Protein AF-A0AAW2KNR0-F1 (afdb_monomer_lite)

Structure (mmCIF, N/CA/C/O backbone):
data_AF-A0AAW2KNR0-F1
#
_entry.id   AF-A0AAW2KNR0-F1
#
loop_
_atom_site.group_PDB
_atom_site.id
_atom_site.type_symbol
_atom_site.label_atom_id
_atom_site.label_alt_id
_atom_site.label_comp_id
_atom_site.label_asym_id
_atom_site.label_entity_id
_atom_site.label_seq_id
_atom_site.pdbx_PDB_ins_code
_atom_site.Cartn_x
_atom_site.Cartn_y
_atom_site.Cartn_z
_atom_site.occupancy
_atom_site.B_iso_or_equiv
_atom_site.auth_seq_id
_atom_site.auth_comp_id
_atom_site.auth_asym_id
_atom_site.auth_atom_id
_atom_site.pdbx_PDB_model_num
ATOM 1 N N . MET A 1 1 ? -5.242 66.341 -5.065 1.00 62.44 1 MET A N 1
ATOM 2 C CA . MET A 1 1 ? -5.986 65.171 -5.597 1.00 62.44 1 MET A CA 1
ATOM 3 C C . MET A 1 1 ? -5.068 64.109 -6.215 1.00 62.44 1 MET A C 1
ATOM 5 O O . MET A 1 1 ? -5.290 62.940 -5.952 1.00 62.44 1 MET A O 1
ATOM 9 N N . HIS A 1 2 ? -3.994 64.465 -6.935 1.00 66.25 2 HIS A N 1
ATOM 10 C CA . HIS A 1 2 ? -3.059 63.499 -7.555 1.00 66.25 2 HIS A CA 1
ATOM 11 C C . HIS A 1 2 ? -2.278 62.590 -6.576 1.00 66.25 2 HIS A C 1
ATOM 13 O O . HIS A 1 2 ? -1.948 61.460 -6.918 1.00 66.25 2 HIS A O 1
ATOM 19 N N . MET A 1 3 ? -1.972 63.059 -5.359 1.00 72.81 3 MET A N 1
ATOM 20 C CA . MET A 1 3 ? -1.196 62.286 -4.372 1.00 72.81 3 MET A CA 1
ATOM 21 C C . MET A 1 3 ? -1.970 61.079 -3.812 1.00 72.81 3 MET A C 1
ATOM 23 O O . MET A 1 3 ? -1.393 60.021 -3.599 1.00 72.81 3 MET A O 1
ATOM 27 N N . VAL A 1 4 ? -3.288 61.213 -3.639 1.00 72.56 4 VAL A N 1
ATOM 28 C CA . VAL A 1 4 ? -4.154 60.158 -3.079 1.00 72.56 4 VAL A CA 1
ATOM 29 C C . VAL A 1 4 ? -4.295 58.990 -4.059 1.00 72.56 4 VAL A C 1
ATOM 31 O O . VAL A 1 4 ? -4.164 57.833 -3.669 1.00 72.56 4 VAL A O 1
ATOM 34 N N . TRP A 1 5 ? -4.449 59.294 -5.352 1.00 68.00 5 TRP A N 1
ATOM 35 C CA . TRP A 1 5 ? -4.487 58.286 -6.414 1.00 68.00 5 TRP A CA 1
ATOM 36 C C . TRP A 1 5 ? -3.188 57.483 -6.513 1.00 68.00 5 TRP A C 1
ATOM 38 O O . TRP A 1 5 ? -3.232 56.279 -6.738 1.00 68.00 5 TRP A O 1
ATOM 48 N N . ARG A 1 6 ? -2.032 58.120 -6.282 1.00 73.94 6 ARG A N 1
ATOM 49 C CA . ARG A 1 6 ? -0.721 57.448 -6.307 1.00 73.94 6 ARG A CA 1
ATOM 50 C C . ARG A 1 6 ? -0.543 56.475 -5.142 1.00 73.94 6 ARG A C 1
ATOM 52 O O . ARG A 1 6 ? -0.014 55.391 -5.348 1.00 73.94 6 ARG A O 1
ATOM 59 N N . ILE A 1 7 ? -1.011 56.837 -3.946 1.00 77.44 7 ILE A N 1
ATOM 60 C CA . ILE A 1 7 ? -0.949 55.962 -2.764 1.00 77.44 7 ILE A CA 1
ATOM 61 C C . ILE A 1 7 ? -1.873 54.748 -2.943 1.00 77.44 7 ILE A C 1
ATOM 63 O O . ILE A 1 7 ? -1.467 53.626 -2.648 1.00 77.44 7 ILE A O 1
ATOM 67 N N . GLY A 1 8 ? -3.072 54.944 -3.505 1.00 80.50 8 GLY A N 1
ATOM 68 C CA . GLY A 1 8 ? -3.980 53.838 -3.831 1.00 80.50 8 GLY A CA 1
ATOM 69 C C . GLY A 1 8 ? -3.395 52.861 -4.859 1.00 80.50 8 GLY A C 1
ATOM 70 O O . GLY A 1 8 ? -3.495 51.648 -4.686 1.00 80.50 8 GLY A O 1
ATOM 71 N N . LEU A 1 9 ? -2.717 53.381 -5.887 1.00 80.69 9 LEU A N 1
ATOM 72 C CA . LEU A 1 9 ? -2.074 52.573 -6.932 1.00 80.69 9 LEU A CA 1
ATOM 73 C C . LEU A 1 9 ? -0.921 51.725 -6.381 1.00 80.69 9 LEU A C 1
ATOM 75 O O . LEU A 1 9 ? -0.804 50.551 -6.722 1.00 80.69 9 LEU A O 1
ATOM 79 N N . LEU A 1 10 ? -0.109 52.291 -5.483 1.00 81.56 10 LEU A N 1
ATOM 80 C CA . LEU A 1 10 ? 0.972 51.559 -4.815 1.00 81.56 10 LEU A CA 1
ATOM 81 C C . LEU A 1 10 ? 0.435 50.437 -3.918 1.00 81.56 10 LEU A C 1
ATOM 83 O O . LEU A 1 10 ? 0.979 49.335 -3.935 1.00 81.56 10 LEU A O 1
ATOM 87 N N . GLY A 1 11 ? -0.660 50.683 -3.191 1.00 81.75 11 GLY A N 1
ATOM 88 C CA . GLY A 1 11 ? -1.326 49.647 -2.398 1.00 81.75 11 GLY A CA 1
ATOM 89 C C . GLY A 1 11 ? -1.837 48.487 -3.258 1.00 81.75 11 GLY A C 1
ATOM 90 O O . GLY A 1 11 ? -1.646 47.326 -2.903 1.00 81.75 11 GLY A O 1
ATOM 91 N N . TRP A 1 12 ? -2.416 48.787 -4.425 1.00 78.94 12 TRP A N 1
ATOM 92 C CA . TRP A 1 12 ? -2.924 47.769 -5.349 1.00 78.94 12 TRP A CA 1
ATOM 93 C C . TRP A 1 12 ? -1.800 46.910 -5.948 1.00 78.94 12 TRP A C 1
ATOM 95 O O . TRP A 1 12 ? -1.911 45.686 -5.977 1.00 78.94 12 TRP A O 1
ATOM 105 N N . VAL A 1 13 ? -0.673 47.527 -6.326 1.00 81.69 13 VAL A N 1
ATOM 106 C CA . VAL A 1 13 ? 0.514 46.805 -6.818 1.00 81.69 13 VAL A CA 1
ATOM 107 C C . VAL A 1 13 ? 1.047 45.831 -5.760 1.00 81.69 13 VAL A C 1
ATOM 109 O O . VAL A 1 13 ? 1.284 44.665 -6.073 1.00 81.69 13 VAL A O 1
ATOM 112 N N . ILE A 1 14 ? 1.156 46.255 -4.496 1.00 79.00 14 ILE A N 1
ATOM 113 C CA . ILE A 1 14 ? 1.640 45.396 -3.400 1.00 79.00 14 ILE A CA 1
ATOM 114 C C . ILE A 1 14 ? 0.710 44.192 -3.177 1.00 79.00 14 ILE A C 1
ATOM 116 O O . ILE A 1 14 ? 1.192 43.069 -3.038 1.00 79.00 14 ILE A O 1
ATOM 120 N N . ILE A 1 15 ? -0.612 44.394 -3.215 1.00 74.81 15 ILE A N 1
ATOM 121 C CA . ILE A 1 15 ? -1.600 43.311 -3.061 1.00 74.81 15 ILE A CA 1
ATOM 122 C C . ILE A 1 15 ? -1.472 42.283 -4.196 1.00 74.81 15 ILE A C 1
ATOM 124 O O . ILE A 1 15 ? -1.476 41.078 -3.941 1.00 74.81 15 ILE A O 1
ATOM 128 N N . THR A 1 16 ? -1.295 42.735 -5.443 1.00 69.44 16 THR A N 1
ATOM 129 C CA . THR A 1 16 ? -1.128 41.822 -6.589 1.00 69.44 16 THR A CA 1
ATOM 130 C C . THR A 1 16 ? 0.178 41.025 -6.531 1.00 69.44 16 THR A C 1
ATOM 132 O O . THR A 1 16 ? 0.176 39.842 -6.862 1.00 69.44 16 THR A O 1
ATOM 135 N N . MET A 1 17 ? 1.267 41.622 -6.030 1.00 69.38 17 MET A N 1
ATOM 136 C CA . MET A 1 17 ? 2.549 40.929 -5.834 1.00 69.38 17 MET A CA 1
ATOM 137 C C . MET A 1 17 ? 2.524 39.938 -4.662 1.00 69.38 17 MET A C 1
ATOM 139 O O . MET A 1 17 ? 3.223 38.929 -4.690 1.00 69.38 17 MET A O 1
ATOM 143 N N . MET A 1 18 ? 1.722 40.190 -3.624 1.00 66.38 18 MET A N 1
ATOM 144 C CA . MET A 1 18 ? 1.533 39.233 -2.527 1.00 66.38 18 MET A CA 1
ATOM 145 C C . MET A 1 18 ? 0.665 38.038 -2.952 1.00 66.38 18 MET A C 1
ATOM 147 O O . MET A 1 18 ? 0.893 36.923 -2.489 1.00 66.38 18 MET A O 1
ATOM 151 N N . SER A 1 19 ? -0.279 38.244 -3.876 1.00 62.94 19 SER A N 1
ATOM 152 C CA . SER A 1 19 ? -1.158 37.190 -4.397 1.00 62.94 19 SER A CA 1
ATOM 153 C C . SER A 1 19 ? -0.476 36.218 -5.374 1.00 62.94 19 SER A C 1
ATOM 155 O O . SER A 1 19 ? -1.010 35.133 -5.595 1.00 62.94 19 SER A O 1
ATOM 157 N N . SER A 1 20 ? 0.677 36.562 -5.962 1.00 57.22 20 SER A N 1
ATOM 158 C CA . SER A 1 20 ? 1.364 35.726 -6.966 1.00 57.22 20 SER A CA 1
ATOM 159 C C . SER A 1 20 ? 2.231 34.606 -6.383 1.00 57.22 20 SER A C 1
ATOM 161 O O . SER A 1 20 ? 2.735 33.777 -7.137 1.00 57.22 20 SER A O 1
ATOM 163 N N . ASN A 1 21 ? 2.424 34.572 -5.061 1.00 56.75 21 ASN A N 1
ATOM 164 C CA . ASN A 1 21 ? 3.379 33.663 -4.415 1.00 56.75 21 ASN A CA 1
ATOM 165 C C . ASN A 1 21 ? 2.743 32.379 -3.860 1.00 56.75 21 ASN A C 1
ATOM 167 O O . ASN A 1 21 ? 3.470 31.496 -3.421 1.00 56.75 21 ASN A O 1
ATOM 171 N N . ASN A 1 22 ? 1.415 32.241 -3.922 1.00 59.53 22 ASN A N 1
ATOM 172 C CA . ASN A 1 22 ? 0.708 31.022 -3.511 1.00 59.53 22 ASN A CA 1
ATOM 173 C C . ASN A 1 22 ? 0.401 30.126 -4.717 1.00 59.53 22 ASN A C 1
ATOM 175 O O . ASN A 1 22 ? -0.721 29.658 -4.897 1.00 59.53 22 ASN A O 1
ATOM 179 N N . ILE A 1 23 ? 1.391 29.922 -5.588 1.00 61.28 23 ILE A N 1
ATOM 180 C CA . ILE A 1 23 ? 1.323 28.824 -6.549 1.00 61.28 23 ILE A CA 1
ATOM 181 C C . ILE A 1 23 ? 1.764 27.586 -5.777 1.00 61.28 23 ILE A C 1
ATOM 183 O O . ILE A 1 23 ? 2.947 27.248 -5.743 1.00 61.28 23 ILE A O 1
ATOM 187 N N . ASP A 1 24 ? 0.803 26.930 -5.133 1.00 60.69 24 ASP A N 1
ATOM 188 C CA . ASP A 1 24 ? 0.973 25.562 -4.667 1.00 60.69 24 ASP A CA 1
ATOM 189 C C . ASP A 1 24 ? 1.195 24.695 -5.910 1.00 60.69 24 ASP A C 1
ATOM 191 O O . ASP A 1 24 ? 0.257 24.211 -6.545 1.00 60.69 24 ASP A O 1
ATOM 195 N N . ILE A 1 25 ? 2.463 24.537 -6.307 1.00 58.41 25 ILE A N 1
ATOM 196 C CA . ILE A 1 25 ? 2.883 23.528 -7.276 1.00 58.41 25 ILE A CA 1
ATOM 197 C C . ILE A 1 25 ? 2.672 22.191 -6.561 1.00 58.41 25 ILE A C 1
ATOM 199 O O . ILE A 1 25 ? 3.603 21.603 -6.006 1.00 58.41 25 ILE A O 1
ATOM 203 N N . ALA A 1 26 ? 1.426 21.722 -6.527 1.00 56.12 26 ALA A N 1
ATOM 204 C CA . ALA A 1 26 ? 1.128 20.340 -6.234 1.00 56.12 26 ALA A CA 1
ATOM 205 C C . ALA A 1 26 ? 1.935 19.539 -7.254 1.00 56.12 26 ALA A C 1
ATOM 207 O O . ALA A 1 26 ? 1.635 19.539 -8.449 1.00 56.12 26 ALA A O 1
ATOM 2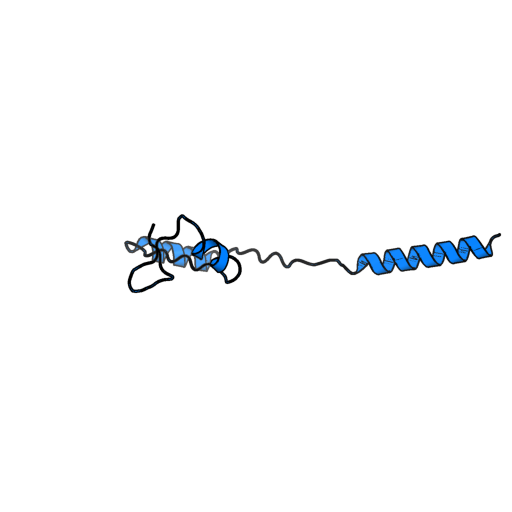08 N N . LYS A 1 27 ? 3.040 18.937 -6.801 1.00 55.28 27 LYS A N 1
ATOM 209 C CA . LYS A 1 27 ? 3.798 17.998 -7.613 1.00 55.28 27 LYS A CA 1
ATOM 210 C C . LYS A 1 27 ? 2.834 16.869 -7.922 1.00 55.28 27 LYS A C 1
ATOM 212 O O . LYS A 1 27 ? 2.596 16.016 -7.073 1.00 55.28 27 LYS A O 1
ATOM 217 N N . VAL A 1 28 ? 2.256 16.901 -9.117 1.00 56.97 28 VAL A N 1
ATOM 218 C CA . VAL A 1 28 ? 1.540 15.769 -9.684 1.00 56.97 28 VAL A CA 1
ATOM 219 C C . VAL A 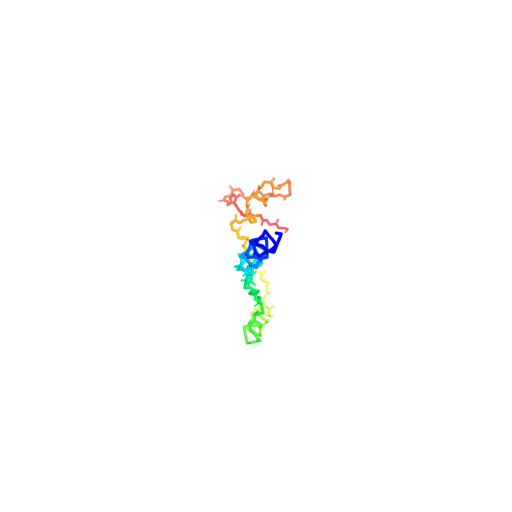1 28 ? 2.597 14.686 -9.838 1.00 56.97 28 VAL A C 1
ATOM 221 O O . VAL A 1 28 ? 3.373 14.674 -10.791 1.00 56.97 28 VAL A O 1
ATOM 224 N N . ALA A 1 29 ? 2.722 13.848 -8.813 1.00 55.03 29 ALA A N 1
ATOM 225 C CA . ALA A 1 29 ? 3.437 12.600 -8.918 1.00 55.03 29 ALA A CA 1
ATOM 226 C C . ALA A 1 29 ? 2.585 11.754 -9.853 1.00 55.03 29 ALA A C 1
ATOM 228 O O . ALA A 1 29 ? 1.577 11.181 -9.444 1.00 55.03 29 ALA A O 1
ATOM 229 N N . ASP A 1 30 ? 2.940 11.769 -11.132 1.00 55.50 30 ASP A N 1
ATOM 230 C CA . ASP A 1 30 ? 2.370 10.847 -12.090 1.00 55.50 30 ASP A CA 1
ATOM 231 C C . ASP A 1 30 ? 2.779 9.458 -11.594 1.00 55.50 30 ASP A C 1
ATOM 233 O O . ASP A 1 30 ? 3.941 9.060 -11.697 1.00 55.50 30 ASP A O 1
ATOM 237 N N . ALA A 1 31 ? 1.850 8.750 -10.947 1.00 57.81 31 ALA A N 1
ATOM 238 C CA . ALA A 1 31 ? 2.052 7.416 -10.384 1.00 57.81 31 ALA A CA 1
ATOM 239 C C . ALA A 1 31 ? 2.271 6.355 -11.485 1.00 57.81 31 ALA A C 1
ATOM 241 O O . ALA A 1 31 ? 2.065 5.160 -11.273 1.00 57.81 31 ALA A O 1
ATOM 242 N N . ALA A 1 32 ? 2.682 6.793 -12.676 1.00 69.31 32 ALA A N 1
ATOM 243 C CA . ALA A 1 32 ? 3.045 6.000 -13.821 1.00 69.31 32 ALA A CA 1
ATOM 244 C C . ALA A 1 32 ? 4.263 5.136 -13.475 1.00 69.31 32 ALA A C 1
ATOM 246 O O . ALA A 1 32 ? 5.428 5.518 -13.613 1.00 69.31 32 ALA A O 1
ATOM 247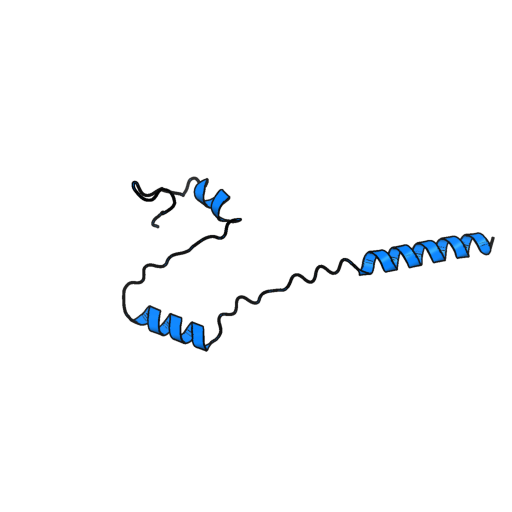 N N . VAL A 1 33 ? 3.970 3.920 -13.028 1.00 71.75 33 VAL A N 1
ATOM 248 C CA . VAL A 1 33 ? 4.937 2.837 -12.914 1.00 71.75 33 VAL A CA 1
ATOM 249 C C . VAL A 1 33 ? 5.625 2.671 -14.270 1.00 71.75 33 VAL A C 1
ATOM 251 O O . VAL A 1 33 ? 4.969 2.526 -15.303 1.00 71.75 33 VAL A O 1
ATOM 254 N N . SER A 1 34 ? 6.962 2.713 -14.292 1.00 82.94 34 SER A N 1
ATOM 255 C CA . SER A 1 34 ? 7.707 2.615 -15.554 1.00 82.94 34 SER A CA 1
ATOM 256 C C . SER A 1 34 ? 7.310 1.359 -16.341 1.00 82.94 34 SER A C 1
ATOM 258 O O . SER A 1 34 ? 7.069 0.303 -15.753 1.00 82.94 34 SER A O 1
ATOM 260 N N . LYS A 1 35 ? 7.323 1.428 -17.680 1.00 82.19 35 LYS A N 1
ATOM 261 C CA . LYS A 1 35 ? 6.973 0.287 -18.554 1.00 82.19 35 LYS A CA 1
ATOM 262 C C . LYS A 1 35 ? 7.738 -0.995 -18.206 1.00 82.19 35 LYS A C 1
ATOM 264 O O . LYS A 1 35 ? 7.201 -2.090 -18.316 1.00 82.19 35 LYS A O 1
ATOM 269 N N . ASN A 1 36 ? 8.991 -0.860 -17.771 1.00 86.62 36 ASN A N 1
ATOM 270 C CA . ASN A 1 36 ? 9.820 -1.991 -17.364 1.00 86.62 36 ASN A CA 1
ATOM 271 C C . ASN A 1 36 ? 9.341 -2.622 -16.049 1.00 86.62 36 ASN A C 1
ATOM 273 O O . ASN A 1 36 ? 9.343 -3.842 -15.915 1.00 86.62 36 ASN A O 1
ATOM 277 N N . VAL A 1 37 ? 8.926 -1.800 -15.083 1.00 82.94 37 VAL A N 1
ATOM 278 C CA . VAL A 1 37 ? 8.352 -2.289 -13.825 1.00 82.94 37 VAL A CA 1
ATOM 279 C C . VAL A 1 37 ? 6.980 -2.906 -14.083 1.00 82.94 37 VAL A C 1
ATOM 281 O O . VAL A 1 37 ? 6.736 -3.997 -13.584 1.00 82.94 37 VAL A O 1
ATOM 284 N N . MET A 1 38 ? 6.148 -2.308 -14.943 1.00 83.00 38 MET A N 1
ATOM 285 C CA . MET A 1 38 ? 4.878 -2.923 -15.341 1.00 83.00 38 MET A CA 1
ATOM 286 C C . MET A 1 38 ? 5.071 -4.283 -16.007 1.00 83.00 38 MET A C 1
ATOM 288 O O . MET A 1 38 ? 4.460 -5.248 -15.577 1.00 83.00 38 MET A O 1
ATOM 292 N N . LYS A 1 39 ? 6.014 -4.417 -16.946 1.00 87.62 39 LYS A N 1
ATOM 293 C CA . LYS A 1 39 ? 6.315 -5.714 -17.572 1.00 87.62 39 LYS A CA 1
ATOM 294 C C . LYS A 1 39 ? 6.757 -6.776 -16.557 1.00 87.62 39 LYS A C 1
ATOM 296 O O . LYS A 1 39 ? 6.464 -7.957 -16.727 1.00 87.62 39 LYS A O 1
ATOM 301 N N . LYS A 1 40 ? 7.483 -6.370 -15.510 1.00 84.81 40 LYS A N 1
ATOM 302 C CA . LYS A 1 40 ? 7.857 -7.262 -14.404 1.00 84.81 40 LYS A CA 1
ATOM 303 C C . LYS A 1 40 ? 6.648 -7.641 -13.560 1.00 84.81 40 LYS A C 1
ATOM 305 O O . LYS A 1 40 ? 6.536 -8.806 -13.212 1.00 84.81 40 LYS A O 1
ATOM 310 N N . ILE A 1 41 ? 5.764 -6.691 -13.259 1.00 81.19 41 ILE A N 1
ATOM 311 C CA . ILE A 1 41 ? 4.501 -6.948 -12.561 1.00 81.19 41 ILE A CA 1
ATOM 312 C C . ILE A 1 41 ? 3.645 -7.922 -13.375 1.00 81.19 41 ILE A C 1
ATOM 314 O O . ILE A 1 41 ? 3.191 -8.906 -12.817 1.00 81.19 41 ILE A O 1
ATOM 318 N N . ASP A 1 42 ? 3.513 -7.731 -14.688 1.00 83.50 42 ASP A N 1
ATOM 319 C CA . ASP A 1 42 ? 2.742 -8.611 -15.576 1.00 83.50 42 ASP A CA 1
ATOM 320 C C . ASP A 1 42 ? 3.325 -10.027 -15.634 1.00 83.50 42 ASP A C 1
ATOM 322 O O . ASP A 1 42 ? 2.600 -11.014 -15.533 1.00 83.50 42 ASP A O 1
ATOM 326 N N . ALA A 1 43 ? 4.653 -10.140 -15.753 1.00 85.31 43 ALA A N 1
ATOM 327 C CA . ALA A 1 43 ? 5.334 -11.429 -15.697 1.00 85.31 43 ALA A CA 1
ATOM 328 C C . ALA A 1 43 ? 5.120 -12.096 -14.336 1.00 85.31 43 ALA A C 1
ATOM 330 O O . ALA A 1 43 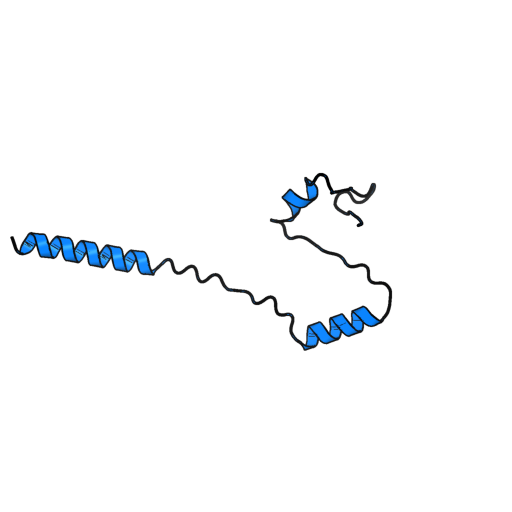? 4.755 -13.271 -14.287 1.00 85.31 43 ALA A O 1
ATOM 331 N N . ILE A 1 44 ? 5.285 -11.333 -13.247 1.00 79.88 44 ILE A N 1
ATOM 332 C CA . ILE A 1 44 ? 5.011 -11.801 -11.893 1.00 79.88 44 ILE A CA 1
ATOM 333 C C . ILE A 1 44 ? 3.589 -12.296 -11.805 1.00 79.88 44 ILE A C 1
ATOM 335 O O . ILE A 1 44 ? 3.493 -13.421 -11.359 1.00 79.88 44 ILE A O 1
ATOM 339 N N . ASN A 1 45 ? 2.593 -11.547 -12.302 1.00 76.19 45 ASN A N 1
ATOM 340 C CA . ASN A 1 45 ? 1.147 -11.811 -12.337 1.00 76.19 45 ASN A CA 1
ATOM 341 C C . ASN A 1 45 ? 0.710 -12.968 -13.267 1.00 76.19 45 ASN A C 1
ATOM 343 O O . ASN A 1 45 ? -0.467 -13.313 -13.303 1.00 76.19 45 ASN A O 1
ATOM 347 N N . SER A 1 46 ? 1.614 -13.563 -14.049 1.00 82.50 46 SER A N 1
ATOM 348 C CA . SER A 1 46 ? 1.285 -14.661 -14.984 1.00 82.50 46 SER A CA 1
ATOM 349 C C . SER A 1 46 ? 1.623 -16.071 -14.467 1.00 82.50 46 SER A C 1
ATOM 351 O O . SER A 1 46 ? 1.206 -17.072 -15.039 1.00 82.50 46 SER A O 1
ATOM 353 N N . MET A 1 47 ? 2.382 -16.149 -13.379 1.00 81.88 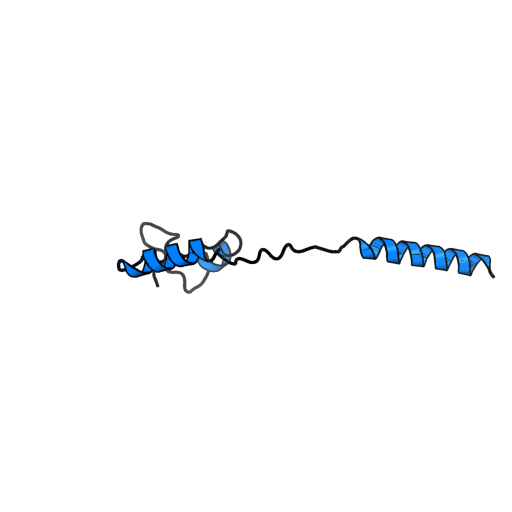47 MET A N 1
ATOM 354 C CA . MET A 1 47 ? 2.930 -17.344 -12.724 1.00 81.88 47 MET A CA 1
ATOM 355 C C . MET A 1 47 ? 2.064 -18.048 -11.638 1.00 81.88 47 MET A C 1
ATOM 357 O O . MET A 1 47 ? 2.549 -19.028 -11.077 1.00 81.88 47 MET A O 1
ATOM 361 N N . GLY A 1 48 ? 0.831 -17.643 -11.295 1.00 72.56 48 GLY A N 1
ATOM 362 C CA . GLY A 1 48 ? 0.045 -18.335 -10.249 1.00 72.56 48 GLY A CA 1
ATOM 363 C C . GLY A 1 48 ? -1.126 -17.552 -9.631 1.00 72.56 48 GLY A C 1
ATOM 364 O O . GLY A 1 48 ? -1.542 -16.538 -10.177 1.00 72.56 48 GLY A O 1
ATOM 365 N N . PRO A 1 49 ? -1.708 -18.012 -8.505 1.00 68.62 49 PRO A N 1
ATOM 366 C CA . PRO A 1 49 ? -2.724 -17.257 -7.771 1.00 68.62 49 PRO A CA 1
ATOM 367 C C . PRO A 1 49 ? -2.056 -16.204 -6.869 1.00 68.62 49 PRO A C 1
ATOM 369 O O . PRO A 1 49 ? -1.399 -16.548 -5.886 1.00 68.62 49 PRO A O 1
ATOM 372 N N . TYR A 1 50 ? -2.192 -14.917 -7.198 1.00 68.44 50 TYR A N 1
ATOM 373 C CA . TYR A 1 50 ? -1.605 -13.830 -6.401 1.00 68.44 50 TYR A CA 1
ATOM 374 C C . TYR A 1 50 ? -2.468 -13.479 -5.207 1.00 68.44 50 TYR A C 1
ATOM 376 O O . TYR A 1 50 ? -3.667 -13.239 -5.339 1.00 68.44 50 TYR A O 1
ATOM 384 N N . LEU A 1 51 ? -1.813 -13.326 -4.061 1.00 66.38 51 LEU A N 1
ATOM 385 C CA . LEU A 1 51 ? -2.347 -12.536 -2.968 1.00 66.38 51 LEU A CA 1
ATOM 386 C C . LEU A 1 51 ? -2.135 -11.055 -3.312 1.00 66.38 51 LEU A C 1
ATOM 388 O O . LEU A 1 51 ? -1.030 -10.528 -3.177 1.00 66.38 51 LEU A O 1
ATOM 392 N N . GLY A 1 52 ? -3.182 -10.394 -3.801 1.00 69.50 52 GLY A N 1
ATOM 393 C CA . GLY A 1 52 ? -3.189 -8.944 -3.968 1.00 69.50 52 GLY A CA 1
ATOM 394 C C . GLY A 1 52 ? -3.294 -8.273 -2.602 1.00 69.50 52 GLY A C 1
ATOM 395 O O . GLY A 1 52 ? -4.350 -8.317 -1.981 1.00 69.50 52 GLY A O 1
ATOM 396 N N . VAL A 1 53 ? -2.205 -7.669 -2.124 1.00 71.12 53 VAL A N 1
ATOM 397 C CA . VAL A 1 53 ? -2.208 -6.906 -0.869 1.00 71.12 53 VAL A CA 1
ATOM 398 C C . VAL A 1 53 ? -2.354 -5.429 -1.204 1.00 71.12 53 VAL A C 1
ATOM 400 O O . VAL A 1 53 ? -1.434 -4.810 -1.739 1.00 71.12 53 VAL A O 1
ATOM 403 N N . VAL A 1 54 ? -3.512 -4.858 -0.886 1.00 72.69 54 VAL A N 1
ATOM 404 C CA . VAL A 1 54 ? -3.713 -3.408 -0.913 1.00 72.69 54 VAL A CA 1
ATOM 405 C C . VAL A 1 54 ? -3.332 -2.875 0.462 1.00 72.69 54 VAL A C 1
ATOM 407 O O . VAL A 1 54 ? -3.956 -3.235 1.455 1.00 72.69 54 VAL A O 1
ATOM 410 N N . VAL A 1 55 ? -2.289 -2.045 0.527 1.00 82.06 55 VAL A N 1
ATOM 411 C CA . VAL A 1 55 ? -1.878 -1.365 1.763 1.00 82.06 55 VAL A CA 1
ATOM 412 C C . VAL A 1 55 ? -2.304 0.101 1.657 1.00 82.06 55 VAL A C 1
ATOM 414 O O . VAL A 1 55 ? -1.663 0.850 0.916 1.00 82.06 55 VAL A O 1
ATOM 417 N N . PRO A 1 56 ? -3.373 0.518 2.358 1.00 82.94 56 PRO A N 1
ATOM 418 C CA . PRO A 1 56 ? -3.788 1.912 2.391 1.00 82.94 56 PRO A CA 1
ATOM 419 C C . PRO A 1 56 ? -2.718 2.774 3.058 1.00 82.94 56 PRO A C 1
ATOM 421 O O . PRO A 1 56 ? -1.987 2.323 3.945 1.00 82.94 56 PRO A O 1
ATOM 424 N N . ASN A 1 57 ? -2.644 4.041 2.6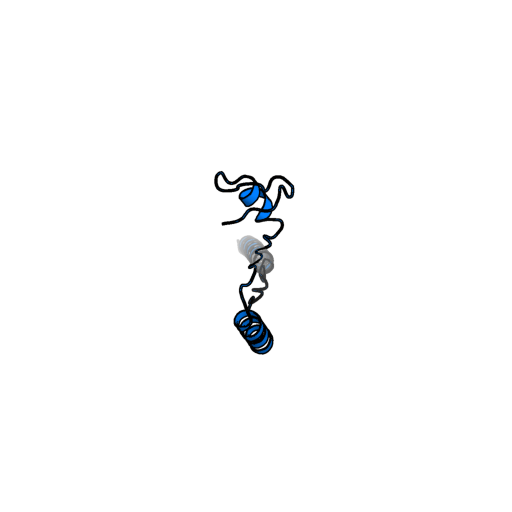65 1.00 86.50 57 ASN A N 1
ATOM 425 C CA . ASN A 1 57 ? -1.793 4.998 3.366 1.00 86.50 57 ASN A CA 1
ATOM 426 C C . ASN A 1 57 ? -2.409 5.409 4.723 1.00 86.50 57 ASN A C 1
ATOM 428 O O . ASN A 1 57 ? -3.532 5.041 5.068 1.00 86.50 57 ASN A O 1
ATOM 432 N N . THR A 1 58 ? -1.682 6.205 5.510 1.00 85.81 58 THR A N 1
ATOM 433 C CA . THR A 1 58 ? -2.126 6.635 6.850 1.00 85.81 58 THR A CA 1
ATOM 434 C C . THR A 1 58 ? -3.380 7.513 6.842 1.00 85.81 58 THR A C 1
ATOM 436 O O . THR A 1 58 ? -4.110 7.514 7.831 1.00 85.81 58 THR A O 1
ATOM 439 N N . PHE A 1 59 ? -3.648 8.238 5.754 1.00 90.56 59 PHE A N 1
ATOM 440 C CA . PHE A 1 59 ? -4.853 9.054 5.599 1.00 90.56 59 PHE A CA 1
ATOM 441 C C . PHE A 1 59 ? -6.091 8.186 5.316 1.00 90.56 59 PHE A C 1
ATOM 443 O O . PHE A 1 59 ? -7.162 8.439 5.862 1.00 90.56 59 PHE A O 1
ATOM 450 N N . GLU A 1 60 ? -5.936 7.128 4.521 1.00 88.06 60 GLU A N 1
ATOM 451 C CA . GLU A 1 60 ? -7.006 6.188 4.154 1.00 88.06 60 GLU A CA 1
ATOM 452 C C . GLU A 1 60 ? -7.293 5.145 5.242 1.00 88.06 60 GLU A C 1
ATOM 454 O O . GLU A 1 60 ? -8.423 4.675 5.372 1.00 88.06 60 GLU A O 1
ATOM 459 N N . MET A 1 61 ? -6.286 4.797 6.049 1.00 89.12 61 MET A N 1
ATOM 460 C CA . MET A 1 61 ? -6.376 3.723 7.041 1.00 89.12 61 MET A CA 1
ATOM 461 C C . MET A 1 61 ? -7.471 3.968 8.088 1.00 89.12 61 MET A C 1
ATOM 463 O O . MET A 1 61 ? -8.231 3.062 8.415 1.00 89.12 61 MET A O 1
ATOM 467 N N . GLY A 1 62 ? -7.575 5.192 8.613 1.00 90.00 62 GLY A N 1
ATOM 468 C CA . GLY A 1 62 ? -8.555 5.526 9.652 1.00 90.00 62 GLY A CA 1
ATOM 469 C C . GLY A 1 62 ? -10.002 5.294 9.197 1.00 90.00 62 GLY A C 1
ATOM 470 O O . GLY A 1 62 ? -10.722 4.533 9.846 1.00 90.00 62 GLY A O 1
ATOM 471 N N . PRO A 1 63 ? -10.445 5.909 8.086 1.00 91.00 63 PRO A N 1
ATOM 472 C CA . PRO A 1 63 ? -11.770 5.663 7.522 1.00 91.00 63 PRO A CA 1
ATOM 473 C C . PRO A 1 63 ? -12.036 4.196 7.150 1.00 91.00 63 PRO A C 1
ATOM 475 O O . PRO A 1 63 ? -13.145 3.722 7.376 1.00 91.00 63 PRO A O 1
ATOM 478 N N . LEU A 1 64 ? -11.043 3.464 6.627 1.00 89.75 64 LEU A N 1
ATOM 479 C CA . LEU A 1 64 ? -11.211 2.055 6.245 1.00 89.75 64 LEU A CA 1
ATOM 480 C C . LEU A 1 64 ? -11.452 1.141 7.451 1.00 89.75 64 LEU A C 1
ATOM 482 O O . LEU A 1 64 ? -12.385 0.346 7.421 1.00 89.75 64 LEU A O 1
ATOM 486 N N . LEU A 1 65 ? -10.678 1.298 8.530 1.00 90.19 65 LEU A N 1
ATOM 487 C CA . LEU A 1 65 ? -10.836 0.491 9.748 1.00 90.19 65 LEU A CA 1
ATOM 488 C C . LEU A 1 65 ? -12.144 0.777 10.503 1.00 90.19 65 LEU A C 1
ATOM 490 O O . LEU A 1 65 ? -12.613 -0.067 11.260 1.00 90.19 65 LEU A O 1
ATOM 494 N N . ASN A 1 66 ? -12.731 1.963 10.313 1.00 90.75 66 ASN A N 1
ATOM 495 C CA . ASN A 1 66 ? -14.012 2.348 10.919 1.00 90.75 66 ASN A CA 1
ATOM 496 C C . ASN A 1 66 ? -15.215 2.110 9.990 1.00 90.75 66 ASN A C 1
ATOM 498 O O . ASN A 1 66 ? -16.346 2.452 10.344 1.00 90.75 66 ASN A O 1
ATOM 502 N N . SER A 1 67 ? -14.990 1.565 8.793 1.00 91.44 67 SER A N 1
ATOM 503 C CA . SER A 1 67 ? -16.059 1.268 7.845 1.00 91.44 67 SER A CA 1
ATOM 504 C C . SER A 1 67 ? -16.930 0.117 8.359 1.00 91.44 67 SER A C 1
ATOM 506 O O . SER A 1 67 ? -16.394 -0.881 8.839 1.00 91.44 67 SER A O 1
ATOM 508 N N . PRO A 1 68 ? -18.264 0.170 8.186 1.00 90.81 68 PRO A N 1
ATOM 509 C CA . PRO A 1 68 ? -19.139 -0.957 8.514 1.00 90.81 68 PRO A CA 1
ATOM 510 C C . PRO A 1 68 ? -18.881 -2.196 7.642 1.00 90.81 68 PRO A C 1
ATOM 512 O O . PRO A 1 68 ? -19.397 -3.268 7.942 1.00 90.81 68 PRO A O 1
ATOM 515 N N . SER A 1 69 ? -18.125 -2.053 6.551 1.00 88.94 69 SER A N 1
ATOM 516 C CA . SER A 1 69 ? -17.751 -3.158 5.666 1.00 88.94 69 SER A CA 1
ATOM 517 C C . SER A 1 69 ? -16.469 -3.874 6.090 1.00 88.94 69 SER A C 1
ATOM 519 O O . SER A 1 69 ? -16.164 -4.899 5.499 1.00 88.94 69 SER A O 1
ATOM 521 N N . PHE A 1 70 ? -15.728 -3.344 7.067 1.00 89.75 70 PHE A N 1
ATOM 522 C CA . PHE A 1 70 ? -14.472 -3.934 7.519 1.00 89.75 70 PHE A CA 1
ATOM 523 C C . PHE A 1 70 ? -14.724 -5.116 8.462 1.00 89.75 70 PHE A C 1
ATOM 525 O O . PHE A 1 70 ? -15.380 -4.964 9.497 1.00 89.75 70 PHE A O 1
ATOM 532 N N . VAL A 1 71 ? -14.180 -6.286 8.126 1.00 89.44 71 VAL A N 1
ATOM 533 C CA . VAL A 1 71 ? -14.272 -7.511 8.929 1.00 89.44 71 VAL A CA 1
ATOM 534 C C . VAL A 1 71 ? -12.875 -7.915 9.421 1.00 89.44 71 VAL A C 1
ATOM 536 O O . VAL A 1 71 ? -12.087 -8.499 8.680 1.00 89.44 71 VAL A O 1
ATOM 539 N N . PRO A 1 72 ? -12.527 -7.641 10.690 1.00 87.81 72 PRO A N 1
ATOM 540 C CA . PRO A 1 72 ? -11.189 -7.926 11.190 1.00 87.81 72 PRO A CA 1
ATOM 541 C C . PRO A 1 72 ? -10.935 -9.432 11.314 1.00 87.81 72 PRO A C 1
ATOM 543 O O . PRO A 1 72 ? -11.718 -10.174 11.914 1.00 87.81 72 PRO A O 1
ATOM 546 N N . HIS A 1 73 ? -9.779 -9.885 10.834 1.00 88.19 73 HIS A N 1
ATOM 547 C CA . HIS A 1 73 ? -9.320 -11.250 11.058 1.00 88.19 73 HIS A CA 1
ATOM 548 C C . HIS A 1 73 ? -8.968 -11.487 12.539 1.00 88.19 73 HIS A C 1
ATOM 550 O O . HIS A 1 73 ? -8.287 -10.684 13.178 1.00 88.19 73 HIS A O 1
ATOM 556 N N . HIS A 1 74 ? -9.352 -12.651 13.078 1.00 85.81 74 HIS A N 1
ATOM 557 C CA . HIS A 1 74 ? -9.265 -12.970 14.513 1.00 85.81 74 HIS A CA 1
ATOM 558 C C . HIS A 1 74 ? -7.863 -12.799 15.128 1.00 85.81 74 HIS A C 1
ATOM 560 O O . HIS A 1 74 ? -7.729 -12.374 16.271 1.00 85.81 74 HIS A O 1
ATOM 566 N N . HIS A 1 75 ? -6.810 -13.107 14.366 1.00 88.81 75 HIS A N 1
ATOM 567 C CA . HIS A 1 75 ? -5.416 -12.989 14.820 1.00 88.81 75 HIS A CA 1
ATOM 568 C C . HIS A 1 75 ? -4.680 -11.772 14.240 1.00 88.81 75 HIS A C 1
ATOM 570 O O . HIS A 1 75 ? -3.555 -11.490 14.639 1.00 88.81 75 HIS A O 1
ATOM 576 N N . LEU A 1 76 ? -5.288 -11.080 13.271 1.00 86.19 76 LEU A N 1
ATOM 577 C CA . LEU A 1 76 ? -4.688 -9.966 12.534 1.00 86.19 76 LEU A CA 1
ATOM 578 C C . LEU A 1 76 ? -5.749 -8.860 12.400 1.00 86.19 76 LEU A C 1
ATOM 580 O O . LEU A 1 76 ? -6.399 -8.769 11.364 1.00 86.19 76 LEU A O 1
ATOM 584 N N . PRO A 1 77 ? -5.944 -8.019 13.430 1.00 81.50 77 PRO A N 1
ATOM 585 C CA . PRO A 1 77 ? -7.100 -7.120 13.525 1.00 81.50 77 PRO A CA 1
ATOM 586 C C . PRO A 1 77 ? -7.127 -5.995 12.477 1.00 81.50 77 PRO A C 1
ATOM 588 O O . PRO A 1 77 ? -8.110 -5.268 12.394 1.00 81.50 77 PRO A O 1
ATOM 591 N N . PHE A 1 78 ? -6.062 -5.849 11.685 1.00 82.62 78 PHE A N 1
ATOM 592 C CA . PHE A 1 78 ? -5.944 -4.879 10.590 1.00 82.62 78 PHE A CA 1
ATOM 593 C C . PHE A 1 78 ? -5.969 -5.537 9.204 1.00 82.62 78 PHE A C 1
ATOM 595 O O . PHE A 1 78 ? -5.706 -4.874 8.206 1.00 82.62 78 PHE A O 1
ATOM 602 N N . LEU A 1 79 ? -6.221 -6.845 9.147 1.00 82.38 79 LEU A N 1
ATOM 603 C CA . LEU A 1 79 ? -6.347 -7.598 7.910 1.00 82.38 79 LEU A CA 1
ATOM 604 C C . LEU A 1 79 ? -7.806 -7.990 7.721 1.00 82.38 79 LEU A C 1
ATOM 606 O O . LEU A 1 79 ? -8.410 -8.579 8.616 1.00 82.38 79 LEU A O 1
ATOM 610 N N . ASP A 1 80 ? -8.316 -7.690 6.538 1.00 78.88 80 ASP A N 1
ATOM 611 C CA . ASP A 1 80 ? -9.630 -8.093 6.060 1.00 78.88 80 ASP A CA 1
ATOM 612 C C . ASP A 1 80 ? -9.456 -8.778 4.698 1.00 78.88 80 ASP A C 1
ATOM 614 O O . ASP A 1 80 ? -8.514 -8.475 3.956 1.00 78.88 80 ASP A O 1
ATOM 618 N N . PHE A 1 81 ? -10.327 -9.735 4.402 1.00 74.88 81 PHE A N 1
ATOM 619 C CA . PHE A 1 81 ? -10.343 -10.494 3.159 1.00 74.88 81 PHE A CA 1
ATOM 620 C C . PHE A 1 81 ? -11.692 -10.271 2.480 1.00 74.88 81 PHE A C 1
ATOM 622 O O . PHE A 1 81 ? -12.735 -10.534 3.075 1.00 74.88 81 PHE A O 1
ATOM 629 N N . ALA A 1 82 ? -11.651 -9.796 1.236 1.00 61.22 82 ALA A N 1
ATOM 630 C CA . ALA A 1 82 ? -12.832 -9.689 0.382 1.00 61.22 82 ALA A CA 1
ATOM 631 C C . ALA A 1 82 ? -13.307 -11.062 -0.116 1.00 61.22 82 ALA A C 1
ATOM 633 O O . ALA A 1 82 ? -12.438 -11.929 -0.378 1.00 61.22 82 ALA A O 1
#

Secondary structure (DSSP, 8-state):
-HHHHHHHHHHHHHHHHHHTT-------------HHHHHHHHHHTTSS---------HHHHHHHHTSTT---BTTBTT----

Radius of gyration: 26.89 Å; chains: 1; bounding box: 29×84×33 Å

Organism: Sesamum radiatum (NCBI:txid300843)

Sequence (82 aa):
MHMVWRIGLLGWVIITMMSSNNIDIAKVADAAVSKNVMKKIDAINSMGPYLGVVVPNTFEMGPLLNSPSFVPHHHLPFLDFA

pLDDT: mean 76.68, std 11.01, range [55.03, 91.44]

Foldseek 3Di:
DVVVVVVVVVVVVVVVVVVVPPPPPPPPPVVPDDPVVVVVVVVVVVPDDDDDDDDDDPVVQVCQLPDPPADADPVGRSDGDD